Protein AF-A0A9D7EKV7-F1 (afdb_monomer_lite)

Sequence (119 aa):
MADLRLMLPELILFAWAMMMLMYGVIRKNVGGNTMIYLAMLGVVITGFSIPMTGYGIAFGGTFFVDKVSVFFKMIFLGAAFFAAASSSSLMEKLKSRSRRVLHADFALDRRNDVPHLDQ

Structure (mmCIF, N/CA/C/O backbone):
data_AF-A0A9D7EKV7-F1
#
_entry.id   AF-A0A9D7EKV7-F1
#
loop_
_atom_site.group_PDB
_atom_site.id
_atom_site.type_symbol
_atom_site.label_atom_id
_atom_site.label_alt_id
_atom_site.label_comp_id
_atom_site.label_asym_id
_atom_site.label_entity_id
_atom_site.label_seq_id
_atom_site.pdbx_PDB_ins_code
_atom_site.Cartn_x
_atom_site.Cartn_y
_atom_site.Cartn_z
_atom_site.occupancy
_atom_site.B_iso_or_equiv
_atom_site.auth_seq_id
_atom_site.auth_comp_id
_atom_site.auth_asym_id
_atom_site.auth_atom_id
_atom_site.pdbx_PDB_model_num
ATOM 1 N N . MET A 1 1 ? 7.896 -17.206 -21.453 1.00 49.97 1 MET A N 1
ATOM 2 C CA . MET A 1 1 ? 8.203 -17.304 -20.001 1.00 49.97 1 MET A CA 1
ATOM 3 C C . MET A 1 1 ? 8.703 -15.986 -19.398 1.00 49.97 1 MET A C 1
ATOM 5 O O . MET A 1 1 ? 8.725 -15.881 -18.180 1.00 49.97 1 MET A O 1
ATOM 9 N N . ALA A 1 2 ? 9.074 -14.975 -20.201 1.00 58.03 2 ALA A N 1
ATOM 10 C CA . ALA A 1 2 ? 9.481 -13.665 -19.686 1.00 58.03 2 ALA A CA 1
ATOM 11 C C . ALA A 1 2 ? 8.296 -12.832 -19.153 1.00 58.03 2 ALA A C 1
ATOM 13 O O . ALA A 1 2 ? 8.475 -12.080 -18.204 1.00 58.03 2 ALA A O 1
ATOM 14 N N . ASP A 1 3 ? 7.087 -13.027 -19.693 1.00 68.88 3 ASP A N 1
ATOM 15 C CA . ASP A 1 3 ? 5.900 -12.186 -19.460 1.00 68.88 3 ASP A CA 1
ATOM 16 C C . ASP A 1 3 ? 5.438 -12.121 -17.997 1.00 68.88 3 ASP A C 1
ATOM 18 O O . ASP A 1 3 ? 5.132 -11.045 -17.487 1.00 68.88 3 ASP A O 1
ATOM 22 N N . LEU A 1 4 ? 5.448 -13.256 -17.286 1.00 71.81 4 LEU A N 1
ATOM 23 C CA . LEU A 1 4 ? 5.024 -13.318 -15.878 1.00 71.81 4 LEU A CA 1
ATOM 24 C C . LEU A 1 4 ? 5.933 -12.501 -14.958 1.00 71.81 4 LEU A C 1
ATOM 26 O O . LEU A 1 4 ? 5.485 -11.987 -13.937 1.00 71.81 4 LEU A O 1
ATOM 30 N N . ARG A 1 5 ? 7.212 -12.360 -15.320 1.00 75.38 5 ARG A N 1
ATOM 31 C CA . ARG A 1 5 ? 8.175 -11.605 -14.519 1.00 75.38 5 ARG A CA 1
ATOM 32 C C . ARG A 1 5 ? 7.914 -10.099 -14.588 1.00 75.38 5 ARG A C 1
ATOM 34 O O . ARG A 1 5 ? 8.266 -9.398 -13.648 1.00 75.38 5 ARG A O 1
ATOM 41 N N . LEU A 1 6 ? 7.273 -9.607 -15.652 1.00 79.50 6 LEU A N 1
ATOM 42 C CA . LEU A 1 6 ? 6.861 -8.203 -15.762 1.00 79.50 6 LEU A CA 1
ATOM 43 C C . LEU A 1 6 ? 5.623 -7.875 -14.911 1.00 79.50 6 LEU A C 1
ATOM 45 O O . LEU A 1 6 ? 5.454 -6.717 -14.536 1.00 79.50 6 LEU A O 1
ATOM 49 N N . MET A 1 7 ? 4.800 -8.882 -14.586 1.00 82.38 7 MET A N 1
ATOM 50 C CA . MET A 1 7 ? 3.604 -8.763 -13.732 1.00 82.38 7 MET A CA 1
ATOM 51 C C . MET A 1 7 ? 3.839 -9.169 -12.268 1.00 82.38 7 MET A C 1
ATOM 53 O O . MET A 1 7 ? 2.902 -9.323 -11.483 1.00 82.38 7 MET A O 1
ATOM 57 N N . LEU A 1 8 ? 5.095 -9.413 -11.894 1.00 83.12 8 LEU A N 1
ATOM 58 C CA . LEU A 1 8 ? 5.457 -9.878 -10.560 1.00 83.12 8 LEU A CA 1
ATOM 59 C C . LEU A 1 8 ? 4.926 -8.974 -9.420 1.00 83.12 8 LEU A C 1
ATOM 61 O O . LEU A 1 8 ? 4.343 -9.522 -8.484 1.00 83.12 8 LEU A O 1
ATOM 65 N N . PRO A 1 9 ? 5.059 -7.630 -9.462 1.00 83.50 9 PRO A N 1
ATOM 66 C CA . PRO A 1 9 ? 4.592 -6.768 -8.381 1.00 83.50 9 PRO A CA 1
ATOM 67 C C . PRO A 1 9 ? 3.068 -6.793 -8.251 1.00 83.50 9 PRO A C 1
ATOM 69 O O . PRO A 1 9 ? 2.552 -6.806 -7.136 1.00 83.50 9 PRO A O 1
ATOM 72 N N . GLU A 1 10 ? 2.335 -6.865 -9.363 1.00 87.19 10 GLU A N 1
ATOM 73 C CA . GLU A 1 10 ? 0.875 -6.978 -9.353 1.00 87.19 10 GLU A CA 1
ATOM 74 C C . GLU A 1 10 ? 0.422 -8.302 -8.742 1.00 87.19 10 GLU A C 1
ATOM 76 O O . GLU A 1 10 ? -0.493 -8.320 -7.919 1.00 87.19 10 GLU A O 1
ATOM 81 N N . LEU A 1 11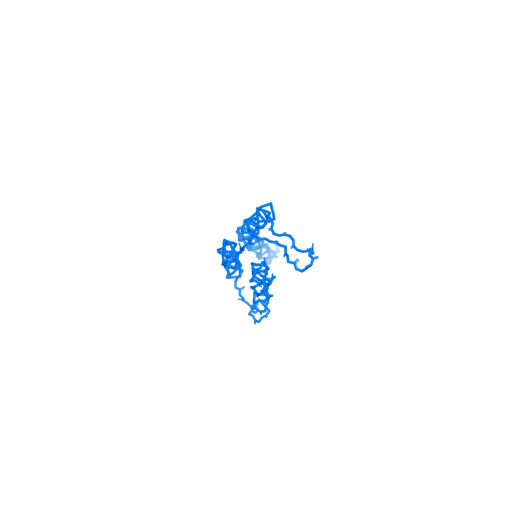 ? 1.081 -9.404 -9.104 1.00 89.00 11 LEU A N 1
ATOM 82 C CA . LEU A 1 11 ? 0.772 -10.728 -8.568 1.00 89.00 11 LEU A CA 1
ATOM 83 C C . LEU A 1 11 ? 1.043 -10.811 -7.065 1.00 89.00 11 LEU A C 1
ATOM 85 O O . LEU A 1 11 ? 0.234 -11.378 -6.334 1.00 89.00 11 LEU A O 1
ATOM 89 N N . ILE A 1 12 ? 2.144 -10.217 -6.596 1.00 88.50 12 ILE A N 1
ATOM 90 C CA . ILE A 1 12 ? 2.467 -10.142 -5.166 1.00 88.50 12 ILE A CA 1
ATOM 91 C C . ILE A 1 12 ? 1.384 -9.360 -4.423 1.00 88.50 12 ILE A C 1
ATOM 93 O O . ILE A 1 12 ? 0.873 -9.834 -3.409 1.00 88.50 12 ILE A O 1
ATOM 97 N N . LEU A 1 13 ? 0.999 -8.191 -4.938 1.00 88.31 13 LEU A N 1
ATOM 98 C CA . LEU A 1 13 ? 0.016 -7.327 -4.288 1.00 88.31 13 LEU A CA 1
ATOM 99 C C . LEU A 1 13 ? -1.376 -7.973 -4.282 1.00 88.31 13 LEU A C 1
ATOM 101 O O . LEU A 1 13 ? -2.072 -7.927 -3.269 1.00 88.31 13 LEU A O 1
ATOM 105 N N . PHE A 1 14 ? -1.753 -8.644 -5.371 1.00 91.12 14 PHE A N 1
ATOM 106 C CA . PHE A 1 14 ? -2.999 -9.401 -5.469 1.00 91.12 14 PHE A CA 1
ATOM 107 C C . PHE A 1 14 ? -3.037 -10.588 -4.500 1.00 91.12 14 PHE A C 1
ATOM 109 O O . PHE A 1 14 ? -4.001 -10.746 -3.748 1.00 91.12 14 PHE A O 1
ATOM 116 N N . ALA A 1 15 ? -1.976 -11.399 -4.469 1.00 92.88 15 ALA A N 1
ATOM 117 C CA . ALA A 1 15 ? -1.866 -12.518 -3.539 1.00 92.88 15 ALA A CA 1
ATOM 118 C C . ALA A 1 15 ? -1.915 -12.029 -2.085 1.00 92.88 15 ALA A C 1
ATOM 120 O O . ALA A 1 15 ? -2.634 -12.600 -1.263 1.00 92.88 15 ALA A O 1
ATOM 121 N N . TRP A 1 16 ? -1.222 -10.928 -1.782 1.00 92.56 16 TRP A N 1
ATOM 122 C CA . TRP A 1 16 ? -1.255 -10.315 -0.460 1.00 92.56 16 TRP A CA 1
ATOM 123 C C . TRP A 1 16 ? -2.659 -9.841 -0.092 1.00 92.56 16 TRP A C 1
ATOM 125 O O . TRP A 1 16 ? -3.151 -10.171 0.984 1.00 92.56 16 TRP A O 1
ATOM 135 N N . ALA A 1 17 ? -3.341 -9.131 -0.993 1.00 90.19 17 ALA A N 1
ATOM 136 C CA . ALA A 1 17 ? -4.707 -8.664 -0.780 1.00 90.19 17 ALA A CA 1
ATOM 137 C C . ALA A 1 17 ? -5.674 -9.825 -0.498 1.00 90.19 17 ALA A C 1
ATOM 139 O O . ALA A 1 17 ? -6.479 -9.737 0.430 1.00 90.19 17 ALA A O 1
ATOM 140 N N . MET A 1 18 ? -5.554 -10.941 -1.227 1.00 92.69 18 MET A N 1
ATOM 141 C CA . MET A 1 18 ? -6.337 -12.147 -0.939 1.00 92.69 18 MET A CA 1
ATOM 142 C C . MET A 1 18 ? -6.023 -12.730 0.441 1.00 92.69 18 MET A C 1
ATOM 144 O O . MET A 1 18 ? -6.950 -13.051 1.186 1.00 92.69 18 MET A O 1
ATOM 148 N N . MET A 1 19 ? -4.744 -12.831 0.818 1.00 90.69 19 MET A N 1
ATOM 149 C CA . MET A 1 19 ? -4.361 -13.299 2.156 1.00 90.69 19 MET A CA 1
ATOM 150 C C . MET A 1 19 ? -4.938 -12.401 3.251 1.00 90.69 19 MET A C 1
ATOM 152 O O . MET A 1 19 ? -5.462 -12.907 4.243 1.00 90.69 19 MET A O 1
ATOM 156 N N . MET A 1 20 ? -4.893 -11.078 3.066 1.00 88.50 20 MET A N 1
ATOM 157 C CA . MET A 1 20 ? -5.484 -10.126 4.005 1.00 88.50 20 MET A CA 1
ATOM 158 C C . MET A 1 20 ? -6.988 -10.321 4.132 1.00 88.50 20 MET A C 1
ATOM 160 O O . MET A 1 20 ? -7.498 -10.388 5.246 1.00 88.50 20 MET A O 1
ATOM 164 N N . LEU A 1 21 ? -7.696 -10.430 3.007 1.00 88.88 21 LEU A N 1
ATOM 165 C CA . LEU A 1 21 ? -9.142 -10.619 2.993 1.00 88.88 21 LEU A CA 1
ATOM 166 C C . LEU A 1 21 ? -9.516 -11.902 3.739 1.00 88.88 21 LEU A C 1
ATOM 168 O O . LEU A 1 21 ? -10.354 -11.872 4.640 1.00 88.88 21 LEU A O 1
ATOM 172 N N . MET A 1 22 ? -8.830 -13.006 3.440 1.00 90.56 22 MET A N 1
ATOM 173 C CA . MET A 1 22 ? -9.067 -14.287 4.102 1.00 90.56 22 MET A CA 1
ATOM 174 C C . MET A 1 22 ? -8.767 -14.215 5.605 1.00 90.56 22 MET A C 1
ATOM 176 O O . MET A 1 22 ? -9.556 -14.688 6.423 1.00 90.56 22 MET A O 1
ATOM 180 N N . TYR A 1 23 ? -7.677 -13.551 5.989 1.00 88.06 23 TYR A N 1
ATOM 181 C CA . TYR A 1 23 ? -7.328 -13.330 7.391 1.00 88.06 23 TYR A CA 1
ATOM 182 C C . TYR A 1 23 ? -8.376 -12.482 8.133 1.00 88.06 23 TYR A C 1
ATOM 184 O O . TYR A 1 23 ? -8.736 -12.811 9.265 1.00 88.06 23 TYR A O 1
ATOM 192 N N . GLY A 1 24 ? -8.915 -11.441 7.491 1.00 85.38 24 GLY A N 1
ATOM 193 C CA . GLY A 1 24 ? -9.980 -10.604 8.048 1.00 85.38 24 GLY A CA 1
ATOM 194 C C . GLY A 1 24 ? -11.292 -11.360 8.260 1.00 85.38 24 GLY A C 1
ATOM 195 O O . GLY A 1 24 ? -11.954 -11.164 9.276 1.00 85.38 24 GLY A O 1
ATOM 196 N N . VAL A 1 25 ? -11.642 -12.266 7.342 1.00 86.00 25 VAL A N 1
ATOM 197 C CA . VAL A 1 25 ? -12.848 -13.104 7.458 1.00 86.00 25 VAL A CA 1
ATOM 198 C C . VAL A 1 25 ? -12.700 -14.148 8.566 1.00 86.00 25 VAL A C 1
ATOM 200 O O . VAL A 1 25 ? -13.612 -14.324 9.372 1.00 86.00 25 VAL A O 1
ATOM 203 N N . ILE A 1 26 ? -11.551 -14.828 8.639 1.00 88.00 26 ILE A N 1
ATOM 204 C CA . ILE A 1 26 ? -11.313 -15.890 9.631 1.00 88.00 26 ILE A CA 1
ATOM 205 C C . ILE A 1 26 ? -11.259 -15.310 11.046 1.00 88.00 26 ILE A C 1
ATOM 207 O O . ILE A 1 26 ? -11.813 -15.872 11.992 1.00 88.00 26 ILE A O 1
ATOM 211 N N . ARG A 1 27 ? -10.583 -14.174 11.221 1.00 78.81 27 ARG A N 1
ATOM 212 C CA . ARG A 1 27 ? -10.312 -13.607 12.538 1.00 78.81 27 ARG A CA 1
ATOM 213 C C . ARG A 1 27 ? -11.294 -12.458 12.795 1.00 78.81 27 ARG A C 1
ATOM 215 O O . ARG A 1 27 ? -10.942 -11.289 12.765 1.00 78.81 27 ARG A O 1
ATOM 222 N N . LYS A 1 28 ? -12.541 -12.818 13.124 1.00 63.56 28 LYS A N 1
ATOM 223 C CA . LYS A 1 28 ? -13.706 -11.927 13.364 1.00 63.56 28 LYS A CA 1
ATOM 224 C C . LYS A 1 28 ? -13.493 -10.783 14.389 1.00 63.56 28 LYS A C 1
ATOM 226 O O . LYS A 1 28 ? -14.358 -9.930 14.523 1.00 63.56 28 LYS A O 1
ATOM 231 N N . ASN A 1 29 ? -12.363 -10.770 15.109 1.00 62.47 29 ASN A N 1
ATOM 232 C CA . ASN A 1 29 ? -11.986 -9.810 16.157 1.00 62.47 29 ASN A CA 1
ATOM 233 C C . ASN A 1 29 ? -10.515 -9.348 16.060 1.00 62.47 29 ASN A C 1
ATOM 235 O O . ASN A 1 29 ? -9.874 -9.080 17.079 1.00 62.47 29 ASN A O 1
ATOM 239 N N . VAL A 1 30 ? -9.924 -9.262 14.862 1.00 64.12 30 VAL A N 1
ATOM 240 C CA . VAL A 1 30 ? -8.639 -8.548 14.760 1.00 64.12 30 VAL A CA 1
ATOM 241 C C . VAL A 1 30 ? -8.860 -7.070 15.047 1.00 64.12 30 VAL A C 1
ATOM 243 O O . VAL A 1 30 ? -9.665 -6.412 14.393 1.00 64.12 30 VAL A O 1
ATOM 246 N N . GLY A 1 31 ? -8.124 -6.536 16.023 1.00 63.41 31 GLY A N 1
ATOM 247 C CA . GLY A 1 31 ? -8.092 -5.099 16.258 1.00 63.41 31 GLY A CA 1
ATOM 248 C C . GLY A 1 31 ? -7.709 -4.367 14.970 1.00 63.41 31 GLY A C 1
ATOM 249 O O . GLY A 1 31 ? -6.791 -4.795 14.268 1.00 63.41 31 GLY A O 1
ATOM 250 N N . GLY A 1 32 ? -8.401 -3.262 14.669 1.00 69.69 32 GLY A N 1
ATOM 251 C CA . GLY A 1 32 ? -8.208 -2.502 13.426 1.00 69.69 32 GLY A CA 1
ATOM 252 C C . GLY A 1 32 ? -6.743 -2.155 13.136 1.00 69.69 32 GLY A C 1
ATOM 253 O O . GLY A 1 32 ? -6.326 -2.174 11.982 1.00 69.69 32 GLY A O 1
ATOM 254 N N . ASN A 1 33 ? -5.926 -1.956 14.175 1.00 77.69 33 ASN A N 1
ATOM 255 C CA . ASN A 1 33 ? -4.496 -1.684 14.028 1.00 77.69 33 ASN A CA 1
ATOM 256 C C . ASN A 1 33 ? -3.724 -2.856 13.400 1.00 77.69 33 ASN A C 1
ATOM 258 O O . ASN A 1 33 ? -2.871 -2.624 12.550 1.00 77.69 33 ASN A O 1
ATOM 262 N N . THR A 1 34 ? -4.023 -4.111 13.758 1.00 81.81 34 THR A N 1
ATOM 263 C CA . THR A 1 34 ? -3.313 -5.286 13.222 1.00 81.81 34 THR A CA 1
ATOM 264 C C . THR A 1 34 ? -3.516 -5.420 11.718 1.00 81.81 34 THR A C 1
ATOM 266 O O . THR A 1 34 ? -2.565 -5.706 10.998 1.00 81.81 34 THR A O 1
ATOM 269 N N . MET A 1 35 ? -4.736 -5.169 11.236 1.00 83.62 35 MET A N 1
ATOM 270 C CA . MET A 1 35 ? -5.049 -5.218 9.808 1.00 83.62 35 MET A CA 1
ATOM 271 C C . MET A 1 35 ? -4.287 -4.133 9.035 1.00 83.62 35 MET A C 1
ATOM 273 O O . MET A 1 35 ? -3.757 -4.395 7.961 1.00 83.62 35 MET A O 1
ATOM 277 N N . ILE A 1 36 ? -4.174 -2.931 9.605 1.00 85.25 36 ILE A N 1
ATOM 278 C CA . ILE A 1 36 ? -3.476 -1.806 8.972 1.00 85.25 36 ILE A CA 1
ATOM 279 C C . ILE A 1 36 ? -1.970 -2.070 8.875 1.00 85.25 36 ILE A C 1
ATOM 281 O O . ILE A 1 36 ? -1.400 -1.896 7.800 1.00 85.25 36 ILE A O 1
ATOM 285 N N . TYR A 1 37 ? -1.326 -2.557 9.943 1.00 86.94 37 TYR A N 1
ATOM 286 C CA . TYR A 1 37 ? 0.099 -2.915 9.891 1.00 86.94 37 TYR A CA 1
ATOM 287 C C . TYR A 1 37 ? 0.386 -3.981 8.833 1.00 86.94 37 TYR A C 1
ATOM 289 O O . TYR A 1 37 ? 1.368 -3.892 8.098 1.00 86.94 37 TYR A O 1
ATOM 297 N N . LEU A 1 38 ? -0.503 -4.965 8.723 1.00 87.31 38 LEU A N 1
ATOM 298 C CA . LEU A 1 38 ? -0.377 -6.050 7.762 1.00 87.31 38 LEU A CA 1
ATOM 299 C C . LEU A 1 38 ? -0.561 -5.546 6.312 1.00 87.31 38 LEU A C 1
ATOM 301 O O . LEU A 1 38 ? 0.072 -6.064 5.393 1.00 87.31 38 LEU A O 1
ATOM 305 N N . ALA A 1 39 ? -1.373 -4.502 6.105 1.00 87.12 39 ALA A N 1
ATOM 306 C CA . ALA A 1 39 ? -1.576 -3.874 4.797 1.00 87.12 39 ALA A CA 1
ATOM 307 C C . ALA A 1 39 ? -0.355 -3.048 4.395 1.00 87.12 39 ALA A C 1
ATOM 309 O O . ALA A 1 39 ? 0.149 -3.185 3.281 1.00 87.12 39 ALA A O 1
ATOM 310 N N . MET A 1 40 ? 0.171 -2.251 5.329 1.00 89.50 40 MET A N 1
ATOM 311 C CA . MET A 1 40 ? 1.396 -1.480 5.120 1.00 89.50 40 MET A CA 1
ATOM 312 C C . MET A 1 40 ? 2.576 -2.393 4.768 1.00 89.50 40 MET A C 1
ATOM 314 O O . MET A 1 40 ? 3.353 -2.068 3.874 1.00 89.50 40 MET A O 1
ATOM 318 N N . LEU A 1 41 ? 2.678 -3.561 5.408 1.00 90.75 41 LEU A N 1
ATOM 319 C CA . LEU A 1 41 ? 3.733 -4.534 5.134 1.00 90.75 41 LEU A CA 1
ATOM 320 C C . LEU A 1 41 ? 3.662 -5.077 3.695 1.00 90.75 41 LEU A C 1
ATOM 322 O O . LEU A 1 41 ? 4.681 -5.106 3.009 1.00 90.75 41 LEU A O 1
ATOM 326 N N . GLY A 1 42 ? 2.473 -5.426 3.197 1.00 87.69 42 GLY A N 1
ATOM 327 C CA . GLY A 1 42 ? 2.299 -5.884 1.810 1.00 87.69 42 GLY A CA 1
ATOM 328 C C . GLY A 1 42 ? 2.632 -4.826 0.761 1.00 87.69 42 GLY A C 1
ATOM 329 O O . GLY A 1 42 ? 3.244 -5.124 -0.267 1.00 87.69 42 GLY A O 1
ATOM 330 N N . VAL A 1 43 ? 2.283 -3.571 1.049 1.00 90.25 43 VAL A N 1
ATOM 331 C CA . VAL A 1 43 ? 2.626 -2.420 0.204 1.00 90.25 43 VAL A CA 1
ATOM 332 C C . VAL A 1 43 ? 4.146 -2.236 0.138 1.00 90.25 43 VAL A C 1
ATOM 334 O O . VAL A 1 43 ? 4.699 -2.095 -0.951 1.00 90.25 43 VAL A O 1
ATOM 337 N N . VAL A 1 44 ? 4.847 -2.329 1.273 1.00 90.19 44 VAL A N 1
ATOM 338 C CA . VAL A 1 44 ? 6.317 -2.233 1.326 1.00 90.19 44 VAL A CA 1
ATOM 339 C C . VAL A 1 44 ? 6.989 -3.386 0.577 1.00 90.19 44 VAL A C 1
ATOM 341 O O . VAL A 1 44 ? 7.880 -3.135 -0.234 1.00 90.19 44 VAL A O 1
ATOM 344 N N . ILE A 1 45 ? 6.545 -4.634 0.783 1.00 89.06 45 ILE A N 1
ATOM 345 C CA . ILE A 1 45 ? 7.074 -5.802 0.053 1.00 89.06 45 ILE A CA 1
ATOM 346 C C . ILE A 1 45 ? 6.915 -5.609 -1.456 1.00 89.06 45 ILE A C 1
ATOM 348 O O . ILE A 1 45 ? 7.856 -5.839 -2.217 1.00 89.06 45 ILE A O 1
ATOM 352 N N . THR A 1 46 ? 5.745 -5.140 -1.894 1.00 88.19 46 THR A N 1
ATOM 353 C CA . THR A 1 46 ? 5.510 -4.892 -3.319 1.00 88.19 46 THR A CA 1
ATOM 354 C C . THR A 1 46 ? 6.445 -3.806 -3.847 1.00 88.19 46 THR A C 1
ATOM 356 O O . THR A 1 46 ? 7.013 -3.968 -4.924 1.00 88.19 46 THR A O 1
ATOM 359 N N . GLY A 1 47 ? 6.696 -2.747 -3.074 1.00 86.94 47 GLY A N 1
ATOM 360 C CA . GLY A 1 47 ? 7.633 -1.684 -3.449 1.00 86.94 47 GLY A CA 1
ATOM 361 C C . GLY A 1 47 ? 9.055 -2.193 -3.670 1.00 86.94 47 GLY A C 1
ATOM 362 O O . GLY A 1 47 ? 9.688 -1.842 -4.664 1.00 86.94 47 GLY A O 1
ATOM 363 N N . PHE A 1 48 ? 9.524 -3.098 -2.810 1.00 86.50 48 PHE A N 1
ATOM 364 C CA . PHE A 1 48 ? 10.824 -3.757 -2.972 1.00 86.50 48 PHE A CA 1
ATOM 365 C C . PHE A 1 48 ? 10.900 -4.682 -4.194 1.00 86.50 48 PHE A C 1
ATOM 367 O O . PHE A 1 48 ? 11.992 -4.924 -4.704 1.00 86.50 48 PHE A O 1
ATOM 374 N N . SER A 1 49 ? 9.765 -5.178 -4.694 1.00 83.50 49 SER A N 1
ATOM 375 C CA . SER A 1 49 ? 9.725 -6.052 -5.875 1.00 83.50 49 SER A CA 1
ATOM 376 C C . SER A 1 49 ? 9.790 -5.297 -7.212 1.00 83.50 49 SER A C 1
ATOM 378 O O . SER A 1 49 ? 10.200 -5.870 -8.220 1.00 83.50 49 SER A O 1
ATOM 380 N N . ILE A 1 50 ? 9.466 -3.999 -7.231 1.00 82.12 50 ILE A N 1
ATOM 381 C CA . ILE A 1 50 ? 9.503 -3.154 -8.437 1.00 82.12 50 ILE A CA 1
ATOM 382 C C . ILE A 1 50 ? 10.892 -3.119 -9.108 1.00 82.12 50 ILE A C 1
ATOM 384 O O . ILE A 1 50 ? 10.955 -3.368 -10.311 1.00 82.12 50 ILE A O 1
ATOM 388 N N . PRO A 1 51 ? 12.028 -2.893 -8.415 1.00 78.44 51 PRO A N 1
ATOM 389 C CA . PRO A 1 51 ? 13.342 -2.896 -9.070 1.00 78.44 51 PRO A CA 1
ATOM 390 C C . PRO A 1 51 ? 13.756 -4.268 -9.625 1.00 78.44 51 PRO A C 1
ATOM 392 O O . PRO A 1 51 ? 14.656 -4.343 -10.456 1.00 78.44 51 PRO A O 1
ATOM 395 N N . MET A 1 52 ? 13.109 -5.357 -9.191 1.00 78.62 52 MET A N 1
ATOM 396 C CA . MET A 1 52 ? 13.343 -6.696 -9.741 1.00 78.62 52 MET A CA 1
ATOM 397 C C . MET A 1 52 ? 12.589 -6.943 -11.056 1.00 78.62 52 MET A C 1
ATOM 399 O O . MET A 1 52 ? 12.869 -7.937 -11.740 1.00 78.62 52 MET A O 1
ATOM 403 N N . THR A 1 53 ? 11.656 -6.057 -11.424 1.00 75.56 53 THR A N 1
ATOM 404 C CA . THR A 1 53 ? 10.978 -6.103 -12.723 1.00 75.56 53 THR A CA 1
ATOM 405 C C . THR A 1 53 ? 11.809 -5.443 -13.814 1.00 75.56 53 THR A C 1
ATOM 407 O O . THR A 1 53 ? 12.304 -4.330 -13.662 1.00 75.56 53 THR A O 1
ATOM 410 N N . GLY A 1 54 ? 11.987 -6.163 -14.922 1.00 74.88 54 GLY A N 1
ATOM 411 C CA . GLY A 1 54 ? 12.622 -5.629 -16.124 1.00 74.88 54 GLY A CA 1
ATOM 412 C C . GLY A 1 54 ? 11.659 -4.782 -16.959 1.00 74.88 54 GLY A C 1
ATOM 413 O O . GLY A 1 54 ? 10.450 -4.778 -16.731 1.00 74.88 54 GLY A O 1
ATOM 414 N N . TYR A 1 55 ? 12.209 -4.102 -17.962 1.00 76.44 55 TYR A N 1
ATOM 415 C CA . TYR A 1 55 ? 11.442 -3.361 -18.964 1.00 76.44 55 TYR A CA 1
ATOM 416 C C . TYR A 1 55 ? 11.106 -4.262 -20.149 1.00 76.44 55 TYR A C 1
ATOM 418 O O . TYR A 1 55 ? 11.923 -5.097 -20.544 1.00 76.44 55 TYR A O 1
ATOM 426 N N . GLY A 1 56 ? 9.923 -4.088 -20.733 1.00 78.44 56 GLY A N 1
ATOM 427 C CA . GLY A 1 56 ? 9.535 -4.867 -21.901 1.00 78.44 56 GLY A CA 1
ATOM 428 C C . GLY A 1 56 ? 8.044 -4.872 -22.196 1.00 78.44 56 GLY A C 1
ATOM 429 O O . GLY A 1 56 ? 7.228 -4.251 -21.512 1.00 78.44 56 GLY A O 1
ATOM 430 N N . ILE A 1 57 ? 7.715 -5.604 -23.252 1.00 75.88 57 ILE A N 1
ATOM 431 C CA . ILE A 1 57 ? 6.356 -5.828 -23.730 1.00 75.88 57 ILE A CA 1
ATOM 432 C C . ILE A 1 57 ? 5.990 -7.254 -23.343 1.00 75.88 57 ILE A C 1
ATOM 434 O O . ILE A 1 57 ? 6.720 -8.185 -23.679 1.00 75.88 57 ILE A O 1
ATOM 438 N N . ALA A 1 58 ? 4.880 -7.417 -22.638 1.00 75.44 58 ALA A N 1
ATOM 439 C CA . ALA A 1 58 ? 4.334 -8.712 -22.277 1.00 75.44 58 ALA A CA 1
ATOM 440 C C . ALA A 1 58 ? 2.961 -8.925 -22.930 1.00 75.44 58 ALA A C 1
ATOM 442 O O . ALA A 1 58 ? 2.265 -7.968 -23.289 1.00 75.44 58 ALA A O 1
ATOM 443 N N . PHE A 1 59 ? 2.572 -10.195 -23.081 1.00 75.38 59 PHE A N 1
ATOM 444 C CA . PHE A 1 59 ? 1.258 -10.608 -23.603 1.00 75.38 59 PHE A CA 1
ATOM 445 C C . PHE A 1 59 ? 0.937 -10.030 -24.988 1.00 75.38 59 PHE A C 1
ATOM 447 O O . PHE A 1 59 ? -0.099 -9.405 -25.190 1.00 75.38 59 PHE A O 1
ATOM 454 N N . GLY A 1 60 ? 1.851 -10.191 -25.948 1.00 70.06 60 GLY A N 1
ATOM 455 C CA . GLY A 1 60 ? 1.593 -9.828 -27.349 1.00 70.06 60 GLY A CA 1
ATOM 456 C C . GLY A 1 60 ? 1.290 -8.343 -27.596 1.00 70.06 60 GLY A C 1
ATOM 457 O O . GLY A 1 60 ? 0.721 -8.017 -28.632 1.00 70.06 60 GLY A O 1
ATOM 458 N N . GLY A 1 61 ? 1.647 -7.450 -26.664 1.00 73.00 61 GLY A N 1
ATOM 459 C CA . GLY A 1 61 ? 1.387 -6.008 -26.763 1.00 73.00 61 GLY A CA 1
ATOM 460 C C . GLY A 1 61 ? 0.307 -5.477 -25.819 1.00 73.00 61 GLY A C 1
ATOM 461 O O . GLY A 1 61 ? 0.088 -4.271 -25.776 1.00 73.00 61 GLY A O 1
ATOM 462 N N . THR A 1 62 ? -0.358 -6.327 -25.033 1.00 75.06 62 THR A N 1
ATOM 463 C CA . THR A 1 62 ? -1.391 -5.872 -24.085 1.00 75.06 62 THR A CA 1
ATOM 464 C C . THR A 1 62 ? -0.802 -5.262 -22.811 1.00 75.06 62 THR A C 1
ATOM 466 O O . THR A 1 62 ? -1.459 -4.457 -22.154 1.00 75.06 62 THR A O 1
ATOM 469 N N . PHE A 1 63 ? 0.438 -5.604 -22.453 1.00 74.44 63 PHE A N 1
ATOM 470 C CA . PHE A 1 63 ? 1.079 -5.101 -21.243 1.00 74.44 63 PHE A CA 1
ATOM 471 C C . PHE A 1 63 ? 2.432 -4.468 -21.567 1.00 74.44 63 PHE A C 1
ATOM 473 O O . PHE A 1 63 ? 3.396 -5.155 -21.894 1.00 74.44 63 PHE A O 1
ATOM 480 N N . PHE A 1 64 ? 2.499 -3.141 -21.470 1.00 78.75 64 PHE A N 1
ATOM 481 C CA . PHE A 1 64 ? 3.719 -2.371 -21.697 1.00 78.75 64 PHE A CA 1
ATOM 482 C C . PHE A 1 64 ? 4.30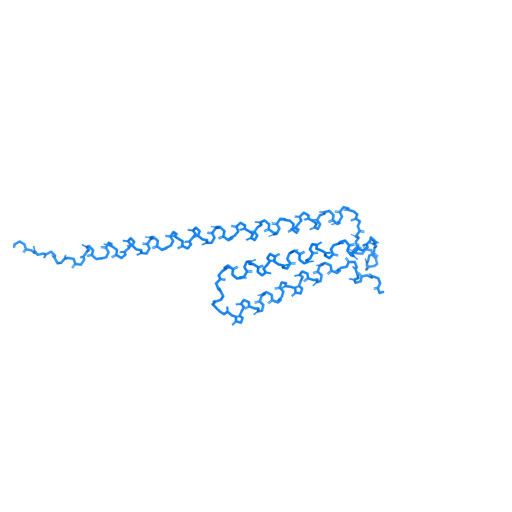6 -1.894 -20.367 1.00 78.75 64 PHE A C 1
ATOM 484 O O . PHE A 1 64 ? 3.683 -1.130 -19.623 1.00 78.75 64 PHE A O 1
ATOM 491 N N . VAL A 1 65 ? 5.534 -2.325 -20.081 1.00 82.94 65 VAL A N 1
ATOM 492 C CA . VAL A 1 65 ? 6.311 -1.854 -18.932 1.00 82.94 65 VAL A CA 1
ATOM 493 C C . VAL A 1 65 ? 7.447 -0.978 -19.435 1.00 82.94 65 VAL A C 1
ATOM 495 O O . VAL A 1 65 ? 8.520 -1.457 -19.801 1.00 82.94 65 VAL A O 1
ATOM 498 N N . ASP A 1 66 ? 7.182 0.324 -19.429 1.00 84.25 66 ASP A N 1
ATOM 499 C CA . ASP A 1 66 ? 8.163 1.382 -19.662 1.00 84.25 66 ASP A CA 1
ATOM 500 C C . ASP A 1 66 ? 8.363 2.208 -18.377 1.00 84.25 66 ASP A C 1
ATOM 502 O O . ASP A 1 66 ? 7.623 2.057 -17.398 1.00 84.25 66 ASP A O 1
ATOM 506 N N . LYS A 1 67 ? 9.343 3.112 -18.363 1.00 84.75 67 LYS A N 1
ATOM 507 C CA . LYS A 1 67 ? 9.682 3.981 -17.225 1.00 84.75 67 LYS A CA 1
ATOM 508 C C . LYS A 1 67 ? 8.469 4.733 -16.675 1.00 84.75 67 LYS A C 1
ATOM 510 O O . LYS A 1 67 ? 8.332 4.869 -15.463 1.00 84.75 67 LYS A O 1
ATOM 515 N N . VAL A 1 68 ? 7.564 5.164 -17.554 1.00 87.69 68 VAL A N 1
ATOM 516 C CA . VAL A 1 68 ? 6.315 5.840 -17.171 1.00 87.69 68 VAL A CA 1
ATOM 517 C C . VAL A 1 68 ? 5.385 4.897 -16.401 1.00 87.69 68 VAL A C 1
ATOM 519 O O . VAL A 1 68 ? 4.859 5.272 -15.358 1.00 87.69 68 VAL A O 1
ATOM 522 N N . SER A 1 69 ? 5.228 3.653 -16.860 1.00 87.06 69 SER A N 1
ATOM 523 C CA . SER A 1 69 ? 4.413 2.633 -16.184 1.00 87.06 69 SER A CA 1
ATOM 524 C C . SER A 1 69 ? 4.960 2.325 -14.787 1.00 87.06 69 SER A C 1
ATOM 526 O O . SER A 1 69 ? 4.216 2.336 -13.807 1.00 87.06 69 SER A O 1
ATOM 528 N N . VAL A 1 70 ? 6.281 2.153 -14.665 1.00 85.94 70 VAL A N 1
ATOM 529 C CA . VAL A 1 70 ? 6.951 1.946 -13.369 1.00 85.94 70 VAL A CA 1
ATOM 530 C C . VAL A 1 70 ? 6.744 3.143 -12.434 1.00 85.94 70 VAL A C 1
ATOM 532 O O . VAL A 1 70 ? 6.431 2.959 -11.259 1.00 85.94 70 VAL A O 1
ATOM 535 N N . PHE A 1 71 ? 6.850 4.369 -12.949 1.00 88.38 71 PHE A N 1
ATOM 536 C CA . PHE A 1 71 ? 6.608 5.584 -12.172 1.00 88.38 71 PHE A CA 1
ATOM 537 C C . PHE A 1 71 ? 5.168 5.668 -11.644 1.00 88.38 71 PHE A C 1
ATOM 539 O O . PHE A 1 71 ? 4.962 5.936 -10.459 1.00 88.38 71 PHE A O 1
ATOM 546 N N . PHE A 1 72 ? 4.169 5.365 -12.476 1.00 90.31 72 PHE A N 1
ATOM 547 C CA . PHE A 1 72 ? 2.775 5.321 -12.028 1.00 90.31 72 PHE A CA 1
ATOM 548 C C . PHE A 1 72 ? 2.550 4.264 -10.947 1.00 90.31 72 PHE A C 1
ATOM 550 O O . PHE A 1 72 ? 1.889 4.558 -9.952 1.00 90.31 72 PHE A O 1
ATOM 557 N N . LYS A 1 73 ? 3.141 3.069 -11.081 1.00 89.00 73 LYS A N 1
ATOM 558 C CA . LYS A 1 73 ? 3.068 2.028 -10.040 1.00 89.00 73 LYS A CA 1
ATOM 559 C C . LYS A 1 73 ? 3.625 2.532 -8.708 1.00 89.00 73 LYS A C 1
ATOM 561 O O . LYS A 1 73 ? 3.001 2.314 -7.674 1.00 89.00 73 LYS A O 1
ATOM 566 N N . MET A 1 74 ? 4.742 3.262 -8.730 1.00 89.50 74 MET A N 1
ATOM 567 C CA . MET A 1 74 ? 5.331 3.866 -7.527 1.00 89.50 74 MET A CA 1
ATOM 568 C C . MET A 1 74 ? 4.404 4.905 -6.885 1.00 89.50 74 MET A C 1
ATOM 570 O O . MET A 1 74 ? 4.230 4.889 -5.667 1.00 89.50 74 MET A O 1
ATOM 574 N N . ILE A 1 75 ? 3.767 5.773 -7.681 1.00 93.06 75 ILE A N 1
ATOM 575 C CA . ILE A 1 75 ? 2.797 6.755 -7.166 1.00 93.06 75 ILE A CA 1
ATOM 576 C C . ILE A 1 75 ? 1.587 6.053 -6.550 1.00 93.06 75 ILE A C 1
ATOM 578 O O . ILE A 1 75 ? 1.204 6.384 -5.430 1.00 93.06 75 ILE A O 1
ATOM 582 N N . PHE A 1 76 ? 0.992 5.079 -7.245 1.00 91.44 76 PHE A N 1
ATOM 583 C CA . PHE A 1 76 ? -0.162 4.337 -6.732 1.00 91.44 76 PHE A CA 1
ATOM 584 C C . PHE A 1 76 ? 0.165 3.607 -5.433 1.00 91.44 76 PHE A C 1
ATOM 586 O O . PHE A 1 76 ? -0.613 3.654 -4.480 1.00 91.44 76 PHE A O 1
ATOM 593 N 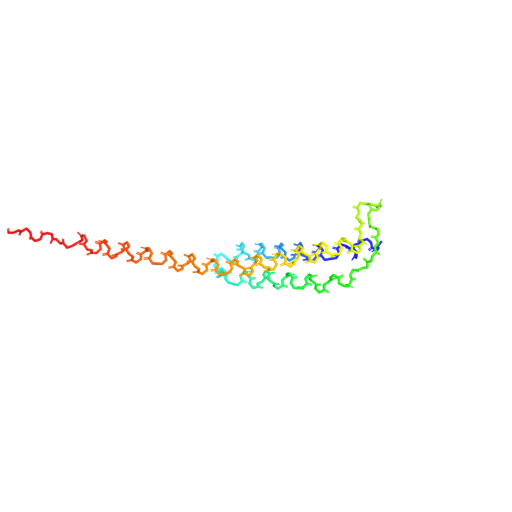N . LEU A 1 77 ? 1.336 2.979 -5.371 1.00 91.62 77 LEU A N 1
ATOM 594 C CA . LEU A 1 77 ? 1.794 2.278 -4.182 1.00 91.62 77 LEU A CA 1
ATOM 595 C C . LEU A 1 77 ? 2.034 3.244 -3.011 1.00 91.62 77 LEU A C 1
ATOM 597 O O . LEU A 1 77 ? 1.613 2.972 -1.886 1.00 91.62 77 LEU A O 1
ATOM 6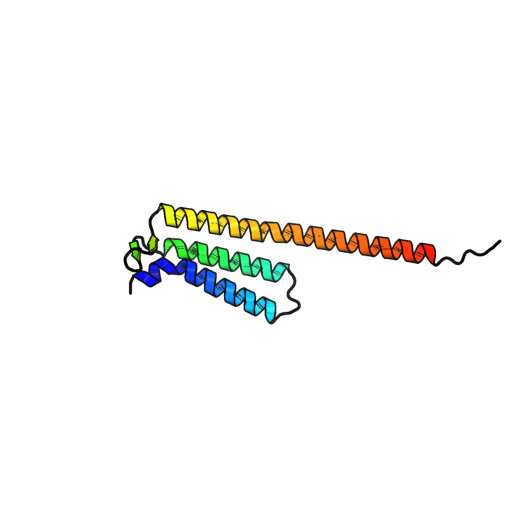01 N N . GLY A 1 78 ? 2.638 4.405 -3.279 1.00 92.38 78 GLY A N 1
ATOM 602 C CA . GLY A 1 78 ? 2.807 5.472 -2.293 1.00 92.38 78 GLY A CA 1
ATOM 603 C C . GLY A 1 78 ? 1.472 6.035 -1.797 1.00 92.38 78 GLY A C 1
ATOM 604 O O . GLY A 1 78 ? 1.277 6.196 -0.593 1.00 92.38 78 GLY A O 1
ATOM 605 N N . ALA A 1 79 ? 0.518 6.270 -2.699 1.00 93.25 79 ALA A N 1
ATOM 606 C CA . ALA A 1 79 ? -0.823 6.731 -2.350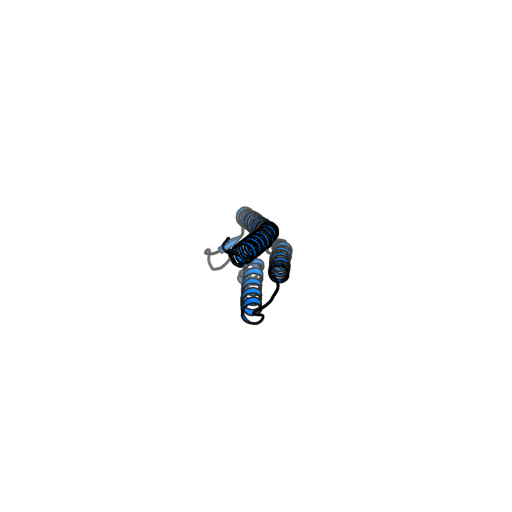 1.00 93.25 79 ALA A CA 1
ATOM 607 C C . ALA A 1 79 ? -1.566 5.702 -1.483 1.00 93.25 79 ALA A C 1
ATOM 609 O O . ALA A 1 79 ? -2.165 6.071 -0.473 1.00 93.25 79 ALA A O 1
ATOM 610 N N . ALA A 1 80 ? -1.473 4.412 -1.820 1.00 91.06 80 ALA A N 1
ATOM 611 C CA . ALA A 1 80 ? -2.046 3.331 -1.022 1.00 91.06 80 ALA A CA 1
ATOM 612 C C . ALA A 1 80 ? -1.427 3.266 0.385 1.00 91.06 80 ALA A C 1
ATOM 614 O O . ALA A 1 80 ? -2.152 3.126 1.371 1.00 91.06 80 ALA A O 1
ATOM 615 N N . PHE A 1 81 ? -0.104 3.434 0.494 1.00 91.81 81 PHE A N 1
ATOM 616 C CA . PHE A 1 81 ? 0.589 3.503 1.782 1.00 91.81 81 PHE A CA 1
ATOM 617 C C . PHE A 1 81 ? 0.074 4.660 2.644 1.00 91.81 81 PHE A C 1
ATOM 619 O O . PHE A 1 81 ? -0.296 4.461 3.803 1.00 91.81 81 PHE A O 1
ATOM 626 N N . PHE A 1 82 ? 0.005 5.865 2.073 1.00 92.12 82 PHE A N 1
ATOM 627 C CA . PHE A 1 82 ? -0.489 7.048 2.778 1.00 92.12 82 PHE A CA 1
ATOM 628 C C . PHE A 1 82 ? -1.961 6.920 3.174 1.00 92.12 82 PHE A C 1
ATOM 630 O O . PHE A 1 82 ? -2.326 7.303 4.286 1.00 92.12 82 PHE A O 1
ATOM 637 N N . ALA A 1 83 ? -2.802 6.349 2.309 1.00 91.50 83 ALA A N 1
ATOM 638 C CA . ALA A 1 83 ? -4.204 6.089 2.613 1.00 91.50 83 ALA A CA 1
ATOM 639 C C . ALA A 1 83 ? -4.352 5.116 3.795 1.00 91.50 83 ALA A C 1
ATOM 641 O O . ALA A 1 83 ? -5.093 5.400 4.740 1.00 91.50 83 ALA A O 1
ATOM 642 N N . ALA A 1 84 ? -3.599 4.011 3.792 1.00 88.69 84 ALA A N 1
ATOM 643 C CA . ALA A 1 84 ? -3.592 3.048 4.892 1.00 88.69 84 ALA A CA 1
ATOM 644 C C . ALA A 1 84 ? -3.100 3.681 6.206 1.00 88.69 84 ALA A C 1
ATOM 646 O O . ALA A 1 84 ? -3.730 3.509 7.253 1.00 88.69 84 ALA A O 1
ATOM 647 N N . ALA A 1 85 ? -2.025 4.473 6.148 1.00 88.44 85 ALA A N 1
ATOM 648 C CA . ALA A 1 85 ? -1.499 5.192 7.303 1.00 88.44 85 ALA A CA 1
ATOM 649 C C . ALA A 1 85 ? -2.526 6.191 7.866 1.00 88.44 85 ALA A C 1
ATOM 651 O O . ALA A 1 85 ? -2.812 6.173 9.065 1.00 88.44 85 ALA A O 1
ATOM 652 N N . SER A 1 86 ? -3.146 7.007 7.009 1.00 90.25 86 SER A N 1
ATOM 653 C CA . SER A 1 86 ? -4.173 7.981 7.403 1.00 90.25 86 SER A CA 1
ATOM 654 C C . SER A 1 86 ? -5.405 7.317 8.029 1.00 90.25 86 SER A C 1
ATOM 656 O O . SER A 1 86 ? -5.952 7.807 9.023 1.00 90.25 86 SER A O 1
ATOM 658 N N . SER A 1 87 ? -5.798 6.145 7.518 1.00 87.69 87 SER A N 1
ATOM 659 C CA . SER A 1 87 ? -6.947 5.397 8.029 1.00 87.69 87 SER A CA 1
ATOM 660 C C . SER A 1 87 ? -6.809 5.020 9.507 1.00 87.69 87 SER A C 1
ATOM 662 O O . SER A 1 87 ? -7.822 4.971 10.205 1.00 87.69 87 SER A O 1
ATOM 664 N N . SER A 1 88 ? -5.594 4.771 10.010 1.00 82.75 88 SER A N 1
ATOM 665 C CA . SER A 1 88 ? -5.380 4.452 11.433 1.00 82.75 88 SER A CA 1
ATOM 666 C C . SER A 1 88 ? -5.721 5.632 12.348 1.00 82.75 88 SER A C 1
ATOM 668 O O . SER A 1 88 ? -6.460 5.468 13.320 1.00 82.75 88 SER A O 1
ATOM 670 N N . SER A 1 89 ? -5.274 6.837 11.978 1.00 81.44 89 SER A N 1
ATOM 671 C CA . SER A 1 89 ? -5.559 8.074 12.711 1.00 81.44 89 SER A CA 1
ATOM 672 C C . SER A 1 89 ? -7.058 8.381 12.731 1.00 81.44 89 SER A C 1
ATOM 674 O O . SER A 1 89 ? -7.617 8.762 13.763 1.00 81.44 89 SER A O 1
ATOM 676 N N . LEU A 1 90 ? -7.739 8.173 11.601 1.00 82.81 90 LEU A N 1
ATOM 677 C CA . LEU A 1 90 ? -9.187 8.365 11.512 1.00 82.81 90 LEU A CA 1
ATOM 678 C C . LEU A 1 90 ? -9.948 7.356 12.377 1.00 82.81 90 LEU A C 1
ATOM 680 O O . LEU A 1 90 ? -10.881 7.734 13.087 1.00 82.81 90 LEU A O 1
ATOM 684 N N . MET A 1 91 ? -9.524 6.092 12.375 1.00 82.19 91 MET A N 1
ATOM 685 C CA . MET A 1 91 ? -10.163 5.038 13.160 1.00 82.19 91 MET A CA 1
ATOM 686 C C . MET A 1 91 ? -10.051 5.301 14.670 1.00 82.19 91 MET A C 1
ATOM 688 O O . MET A 1 91 ? -11.015 5.100 15.410 1.00 82.19 91 MET A O 1
ATOM 692 N N . GLU A 1 92 ? -8.914 5.821 15.134 1.00 81.75 92 GLU A N 1
ATOM 693 C CA . GLU A 1 92 ? -8.714 6.196 16.537 1.00 81.75 92 GLU A CA 1
ATOM 694 C C . GLU A 1 92 ? -9.587 7.395 16.954 1.00 81.75 92 GLU A C 1
ATOM 696 O O . GLU A 1 92 ? -10.232 7.381 18.013 1.00 81.75 92 GLU A O 1
ATOM 701 N N . LYS A 1 93 ? -9.706 8.408 16.083 1.00 82.06 93 LYS A N 1
ATOM 702 C CA . LYS A 1 93 ? -10.618 9.547 16.295 1.00 82.06 93 LYS A CA 1
ATOM 703 C C . LYS A 1 93 ? -12.083 9.109 16.360 1.00 82.06 93 LYS A C 1
ATOM 705 O O . LYS A 1 93 ? -12.828 9.589 17.213 1.00 82.06 93 LYS A O 1
ATOM 710 N N . LEU A 1 94 ? -12.503 8.175 15.509 1.00 81.69 94 LEU A N 1
ATOM 711 C CA . LEU A 1 94 ? -13.873 7.652 15.518 1.00 81.69 94 LEU A CA 1
ATOM 712 C C . LEU A 1 94 ? -14.155 6.812 16.769 1.00 81.69 94 LEU A C 1
ATOM 714 O O . LEU A 1 94 ? -15.174 7.019 17.431 1.00 81.69 94 LEU A O 1
ATOM 718 N N . LYS A 1 95 ? -13.220 5.936 17.153 1.00 80.31 95 LYS A N 1
ATOM 719 C CA . LYS A 1 95 ? -13.323 5.121 18.371 1.00 80.31 95 LYS A CA 1
ATOM 720 C C . LYS A 1 95 ? -13.429 5.986 19.632 1.00 80.31 95 LYS A C 1
ATOM 722 O O . LYS A 1 95 ? -14.250 5.704 20.505 1.00 80.31 95 LYS A O 1
ATOM 727 N N . SER A 1 96 ? -12.639 7.057 19.726 1.00 79.62 96 SER A N 1
ATOM 728 C CA . SER A 1 96 ? -12.681 7.983 20.870 1.00 79.62 96 SER A CA 1
ATOM 729 C C . SER A 1 96 ? -13.937 8.862 20.893 1.00 79.62 96 SER A C 1
ATOM 731 O O . SER A 1 96 ? -14.461 9.151 21.971 1.00 79.62 96 SER A O 1
ATOM 733 N N . ARG A 1 97 ? -14.461 9.277 19.731 1.00 81.56 97 ARG A N 1
ATOM 734 C CA . ARG A 1 97 ? -15.718 10.039 19.651 1.00 81.56 97 ARG A CA 1
ATOM 735 C C . ARG A 1 97 ? -16.919 9.188 20.055 1.00 81.56 97 ARG A C 1
ATOM 737 O O . ARG A 1 97 ? -17.705 9.638 20.880 1.00 81.56 97 ARG A O 1
ATOM 744 N N . SER A 1 98 ? -17.020 7.962 19.541 1.00 81.25 98 SER A N 1
ATOM 745 C CA . SER A 1 98 ? -18.106 7.033 19.884 1.00 81.25 98 SER A CA 1
ATOM 746 C C . SER A 1 98 ? -18.149 6.736 21.388 1.00 81.25 98 SER A C 1
ATOM 748 O O . SER A 1 98 ? -19.214 6.802 21.995 1.00 81.25 98 SER A O 1
ATOM 750 N N . ARG A 1 99 ? -16.984 6.538 22.025 1.00 79.81 99 A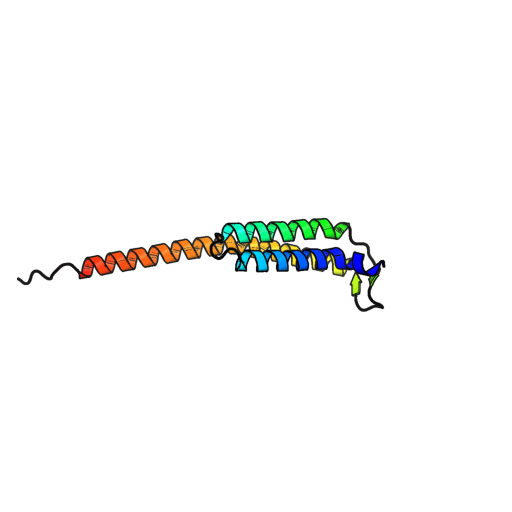RG A N 1
ATOM 751 C CA . ARG A 1 99 ? -16.901 6.326 23.479 1.00 79.81 99 ARG A CA 1
ATOM 752 C C . ARG A 1 99 ? -17.413 7.527 24.286 1.00 79.81 99 ARG A C 1
ATOM 754 O O . ARG A 1 99 ? -18.072 7.333 25.299 1.00 79.81 99 ARG A O 1
ATOM 761 N N . ARG A 1 100 ? -17.133 8.761 23.848 1.00 80.38 100 ARG A N 1
ATOM 762 C CA . ARG A 1 100 ? -17.603 9.976 24.540 1.00 80.38 100 ARG A CA 1
ATOM 763 C C . ARG A 1 100 ? -19.115 10.159 24.460 1.00 80.38 100 ARG A C 1
ATOM 765 O O . ARG A 1 100 ? -19.708 10.543 25.458 1.00 80.38 100 ARG A O 1
ATOM 772 N N . VAL A 1 101 ? -19.716 9.872 23.305 1.00 80.44 101 VAL A N 1
ATOM 773 C CA . VAL A 1 101 ? -21.176 9.957 23.137 1.00 80.44 101 VAL A CA 1
ATOM 774 C C . VAL A 1 101 ? -21.868 8.936 24.037 1.00 80.44 101 VAL A C 1
ATOM 776 O O . VAL A 1 101 ? -22.740 9.309 24.807 1.00 80.44 101 VAL A O 1
ATOM 779 N N . LEU A 1 102 ? -21.375 7.693 24.058 1.00 81.44 102 LEU A N 1
ATOM 780 C CA . LEU A 1 102 ? -21.936 6.645 24.909 1.00 81.44 102 LEU A CA 1
ATOM 781 C C . LEU A 1 102 ? -21.918 7.030 26.402 1.00 81.44 102 LEU A C 1
ATOM 783 O O . LEU A 1 102 ? -22.901 6.836 27.107 1.00 81.44 102 LEU A O 1
ATOM 787 N N . HIS A 1 103 ? -20.818 7.609 26.897 1.00 78.06 103 HIS A N 1
ATOM 788 C CA . HIS A 1 103 ? -20.748 8.068 28.290 1.00 78.06 103 HIS A CA 1
ATOM 789 C C . HIS A 1 103 ? -21.651 9.271 28.587 1.00 78.06 103 HIS A C 1
ATOM 791 O O . HIS A 1 103 ? -22.119 9.393 29.717 1.00 78.06 103 HIS A O 1
ATOM 797 N N . ALA A 1 104 ? -21.883 10.153 27.612 1.00 79.38 104 ALA A N 1
ATOM 798 C CA . ALA A 1 104 ? -22.807 11.271 27.772 1.00 79.38 104 ALA A CA 1
ATOM 799 C C . ALA A 1 104 ? -24.257 10.775 27.870 1.00 79.38 104 ALA A C 1
ATOM 801 O O . ALA A 1 104 ? -24.976 11.212 28.765 1.00 79.38 104 ALA A O 1
ATOM 802 N N . ASP A 1 105 ? -24.644 9.807 27.034 1.00 78.38 105 ASP A N 1
ATOM 803 C CA . ASP A 1 105 ? -25.979 9.201 27.076 1.00 78.38 105 ASP A CA 1
ATOM 804 C C . ASP A 1 105 ? -26.228 8.498 28.418 1.00 78.38 105 ASP A C 1
ATOM 806 O O . ASP A 1 105 ? -27.234 8.761 29.072 1.00 78.38 105 ASP A O 1
ATOM 810 N N . PHE A 1 106 ? -25.267 7.707 28.915 1.00 78.75 106 PHE A N 1
ATOM 811 C CA . PHE A 1 106 ? -25.380 7.078 30.240 1.00 78.75 106 PHE A CA 1
ATOM 812 C C . PHE A 1 106 ? -25.444 8.084 31.399 1.00 78.75 106 PHE A C 1
ATOM 814 O O . PHE A 1 106 ? -26.041 7.795 32.435 1.00 78.75 106 PHE A O 1
ATOM 821 N N . ALA A 1 107 ? -24.805 9.248 31.268 1.00 78.12 107 ALA A N 1
ATOM 822 C CA . ALA A 1 107 ? -24.860 10.286 32.294 1.00 78.12 107 ALA A CA 1
ATOM 823 C C . ALA A 1 107 ? -26.214 11.014 32.311 1.00 78.12 107 ALA A C 1
ATOM 825 O O . ALA A 1 107 ? -26.657 11.442 33.377 1.00 78.12 107 ALA A O 1
ATOM 826 N N . LEU A 1 108 ? -26.867 11.149 31.153 1.00 75.31 108 LEU A N 1
ATOM 827 C CA . LEU A 1 108 ? -28.206 11.728 31.041 1.00 75.31 108 LEU A CA 1
ATOM 828 C C . LEU A 1 108 ? -29.286 10.760 31.523 1.00 75.31 108 LEU A C 1
ATOM 830 O O . LEU A 1 108 ? -30.168 11.183 32.265 1.00 75.31 108 LEU A O 1
ATOM 834 N N . ASP A 1 109 ? -29.164 9.478 31.182 1.00 78.62 109 ASP A N 1
ATOM 835 C CA . ASP A 1 109 ? -30.060 8.415 31.649 1.00 78.62 109 ASP A CA 1
ATOM 836 C C . ASP A 1 109 ? -30.093 8.365 33.187 1.00 78.62 109 ASP A C 1
ATOM 838 O O . ASP A 1 109 ? -31.135 8.548 33.814 1.00 78.62 109 ASP A O 1
ATOM 842 N N . ARG A 1 110 ? -28.912 8.343 33.826 1.00 71.12 110 ARG A N 1
ATOM 843 C CA . ARG A 1 110 ? -28.812 8.359 35.296 1.00 71.12 110 ARG A CA 1
ATOM 844 C C . ARG A 1 110 ? -29.325 9.641 35.963 1.00 71.12 110 ARG A C 1
ATOM 846 O O . ARG A 1 110 ? -29.573 9.635 37.166 1.00 71.12 110 ARG A O 1
ATOM 853 N N . ARG A 1 111 ? -29.425 10.753 35.226 1.00 69.50 111 ARG A N 1
ATOM 854 C CA . ARG A 1 111 ? -29.983 12.020 35.728 1.00 69.50 111 ARG A CA 1
ATOM 855 C C . ARG A 1 111 ? -31.508 12.055 35.625 1.00 69.50 111 ARG A C 1
ATOM 857 O O . ARG A 1 111 ? -32.118 12.872 36.302 1.00 69.50 111 ARG A O 1
ATOM 864 N N . ASN A 1 112 ? -32.107 11.209 34.792 1.00 70.31 112 ASN A N 1
ATOM 865 C CA . ASN A 1 112 ? -33.556 11.130 34.621 1.00 70.31 112 ASN A CA 1
ATOM 866 C C . ASN A 1 112 ? -34.204 10.089 35.556 1.00 70.31 112 ASN A C 1
ATOM 868 O O . ASN A 1 112 ? -35.398 10.164 35.809 1.00 70.31 112 ASN A O 1
ATOM 872 N N . ASP A 1 113 ? -33.402 9.177 36.115 1.00 68.75 113 ASP A N 1
ATOM 873 C CA . ASP A 1 113 ? -33.817 8.164 37.100 1.00 68.75 113 ASP A CA 1
ATOM 874 C C . ASP A 1 113 ? -33.883 8.666 38.555 1.00 68.75 113 ASP A C 1
ATOM 876 O O . ASP A 1 113 ? -34.180 7.888 39.464 1.00 68.75 113 ASP A O 1
ATOM 880 N N . VAL A 1 114 ? -33.598 9.945 38.829 1.00 68.75 114 VAL A N 1
ATOM 881 C CA . VAL A 1 114 ? -33.893 10.493 40.162 1.00 68.75 114 VAL A CA 1
ATOM 882 C C . VAL A 1 114 ? -35.410 10.600 40.283 1.00 68.75 114 VAL A C 1
ATOM 884 O O . VAL A 1 114 ? -35.993 11.396 39.544 1.00 68.75 114 VAL A O 1
ATOM 887 N N . PRO A 1 115 ? -36.062 9.831 41.183 1.00 64.06 115 PRO A N 1
ATOM 888 C CA . PRO A 1 115 ? -37.483 9.998 41.409 1.00 64.06 115 PRO A CA 1
ATOM 889 C C . PRO A 1 115 ? -37.689 11.465 41.754 1.00 64.06 115 PRO A C 1
ATOM 891 O O . PRO A 1 115 ? -37.011 12.000 42.638 1.00 64.06 115 PRO A O 1
ATOM 894 N N . HIS A 1 116 ? -38.577 12.119 41.008 1.00 66.81 116 HIS A N 1
ATOM 895 C CA . HIS A 1 116 ? -39.186 13.350 41.462 1.00 66.81 116 HIS A CA 1
ATOM 896 C C . HIS A 1 116 ? -39.805 12.990 42.807 1.00 66.81 116 HIS A C 1
ATOM 898 O O . HIS A 1 116 ? -40.835 12.327 42.881 1.00 66.81 116 HIS A O 1
ATOM 904 N N . LEU A 1 117 ? -39.057 13.269 43.876 1.00 63.62 117 LEU A N 1
ATOM 905 C CA . LEU A 1 117 ? -39.572 13.272 45.225 1.00 63.62 117 LEU A CA 1
ATOM 906 C C . LEU A 1 117 ? -40.532 14.446 45.209 1.00 63.62 117 LEU A C 1
ATOM 908 O O . LEU A 1 117 ? -40.140 15.598 45.404 1.00 63.62 117 LEU A O 1
ATOM 912 N N . ASP A 1 118 ? -41.745 14.115 44.779 1.00 59.22 118 ASP A N 1
ATOM 913 C CA . ASP A 1 118 ? -42.888 14.985 44.793 1.00 59.22 118 ASP A CA 1
ATOM 914 C C . ASP A 1 118 ? -42.998 15.560 46.205 1.00 59.22 118 ASP A C 1
ATOM 916 O O . ASP A 1 118 ? -42.774 14.880 47.213 1.00 59.22 118 ASP A O 1
ATOM 920 N N . GLN A 1 119 ? -43.211 16.867 46.178 1.00 55.75 119 GLN A N 1
ATOM 921 C CA . GLN A 1 119 ? -43.249 17.827 47.269 1.00 55.75 119 GLN A CA 1
ATOM 922 C C . GLN A 1 119 ? -44.166 17.418 48.423 1.00 55.75 119 GLN A C 1
ATOM 924 O O . GLN A 1 119 ? -45.209 16.777 48.165 1.00 55.75 119 GLN A O 1
#

Secondary structure (DSSP, 8-state):
--HHHHTHHHHHHHHHHHHHHHHHHH-TT--HHHHHHHHHHHHHHHHHHGGGPPPEEEGGGTEEE-HHHHHHHHHHHHHHHHHHHHHHHHHHHHHHHHHHHHHHHHHHHHHH-S-----

Foldseek 3Di:
DLQVLQCVLVVLLVVLVVVLVVVCVVCVDDDLVVSLVSNLVSLVVSVVSLVSHDFDAHDVRPDGRDPVNSVVSVVVSVVSNVVSVVVVVVVVVVVVVVVVVVVVVVVVVVVVPPPPPDD

pLDDT: mean 81.22, std 9.15, range [49.97, 93.25]

Radius of gyration: 24.11 Å; chains: 1; bounding box: 57×35×75 Å